Protein AF-A0A2V8EWZ4-F1 (afdb_monomer_lite)

pLDDT: mean 83.87, std 12.95, range [44.78, 97.31]

Foldseek 3Di:
DQWKDWDQWIAGNQLLWIDGVNHTFDADPLLSVLLVVQVVQPPDFAFPVNSCCSSPVPDDDDPVVVVVSVVRNCVRHVADPVHGQAWDDDPPGGIHGNTDIDGPPVPPVPVVLVDWDWDDDPPGIGTDDAAKAFEFCAPPGSHHDPDPPTHNRQWIWHQDSVGIDIGGPDDPD

Sequence (173 aa):
MSRLVFGNCVFDRERRELTRRGSPVHAGPKSLLLLKLLMDSRPRALTKEEIHKRLWPDTFVSDATLTSLVAELRAAVGDDARAPELIRTLYGYGYAFCGEIEADASRSPDPRLGRSFRVILGDREISLGRGAHLLGRANKAAIFVDDTGVSRHHARITIDEHGAKLEDLGGVG

Radius of gyration: 18.79 Å; chains: 1; bounding box: 49×42×45 Å

Secondary structure (DSSP, 8-state):
--EEEETTEEEETTTTEEEETTEEE---HHHHHHHHHHHHTTTSPEEHHHHHHHH-TT----HHHHHHHHHHHHHHHT--SSS-SSEEEETTTEEEE-S--EE-GGGS--TTS---EEEEETTEEEEE-SEEEEEESSTT-SEE---TTS-TT-EEEEE-SS-EEEEE-----

Structure (mmCIF, N/CA/C/O backbone):
data_AF-A0A2V8EWZ4-F1
#
_entry.id   AF-A0A2V8EWZ4-F1
#
loop_
_atom_site.group_PDB
_atom_site.id
_atom_site.type_symbol
_atom_site.label_atom_id
_atom_site.label_alt_id
_atom_site.label_comp_id
_atom_site.label_asym_id
_atom_site.label_entity_id
_atom_site.label_seq_id
_atom_site.pdbx_PDB_ins_code
_atom_site.Cartn_x
_atom_site.Cartn_y
_atom_site.Cartn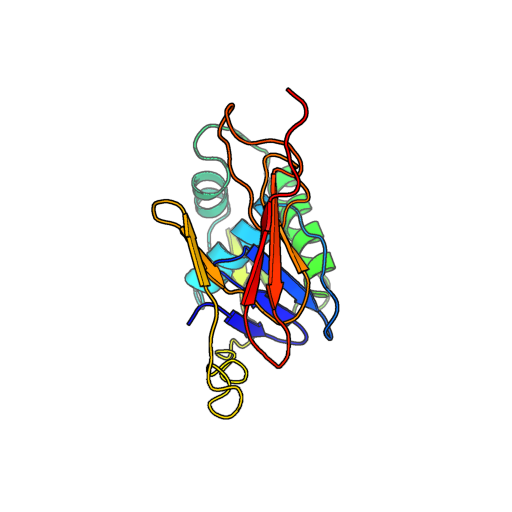_z
_atom_site.occupancy
_atom_site.B_iso_or_equiv
_atom_site.auth_seq_id
_atom_site.auth_comp_id
_atom_site.auth_asym_id
_atom_site.auth_atom_id
_atom_site.pdbx_PDB_model_num
ATOM 1 N N . MET A 1 1 ? -15.555 2.743 -6.350 1.00 56.47 1 MET A N 1
ATOM 2 C CA . MET A 1 1 ? -15.142 1.461 -5.734 1.00 56.47 1 MET A CA 1
ATOM 3 C C . MET A 1 1 ? -13.802 1.674 -5.050 1.00 56.47 1 MET A C 1
ATOM 5 O O . MET A 1 1 ? -12.786 1.734 -5.734 1.00 56.47 1 MET A O 1
ATOM 9 N N . SER A 1 2 ? -13.801 1.898 -3.735 1.00 82.25 2 SER A N 1
ATOM 10 C CA . SER A 1 2 ? -12.594 2.295 -2.996 1.00 82.25 2 SER A CA 1
ATOM 11 C C . SER A 1 2 ? -11.828 1.128 -2.378 1.00 82.25 2 SER A C 1
ATOM 13 O O . SER A 1 2 ? -10.613 1.234 -2.237 1.00 82.25 2 SER A O 1
ATOM 15 N N . ARG A 1 3 ? -12.482 -0.006 -2.095 1.00 84.19 3 ARG A N 1
ATOM 16 C CA . ARG A 1 3 ? -11.818 -1.228 -1.622 1.00 84.19 3 ARG A CA 1
ATOM 17 C C . ARG A 1 3 ? -11.543 -2.232 -2.733 1.00 84.19 3 ARG A C 1
ATOM 19 O O . ARG A 1 3 ? -12.426 -2.558 -3.526 1.00 84.19 3 ARG A O 1
ATOM 26 N N . LEU A 1 4 ? -10.320 -2.745 -2.727 1.00 90.50 4 LEU A N 1
ATOM 27 C CA . LEU A 1 4 ? -9.828 -3.780 -3.624 1.00 90.50 4 LEU A CA 1
ATOM 28 C C . LEU A 1 4 ? -9.421 -5.008 -2.808 1.00 90.50 4 LEU A C 1
ATOM 30 O O . LEU A 1 4 ? -8.645 -4.879 -1.859 1.00 90.50 4 LEU A O 1
ATOM 34 N N . VAL A 1 5 ? -9.927 -6.177 -3.189 1.00 92.50 5 VAL A N 1
ATOM 35 C CA . VAL A 1 5 ? -9.526 -7.482 -2.651 1.00 92.50 5 VAL A CA 1
ATOM 36 C C . VAL A 1 5 ? -8.511 -8.104 -3.602 1.00 92.50 5 VAL A C 1
ATOM 38 O O . VAL A 1 5 ? -8.678 -8.050 -4.818 1.00 92.50 5 VAL A O 1
ATOM 41 N N . PHE A 1 6 ? -7.436 -8.655 -3.051 1.00 93.62 6 PHE A N 1
ATOM 42 C CA . PHE A 1 6 ? -6.385 -9.328 -3.811 1.00 93.62 6 PHE A CA 1
ATOM 43 C C . PHE A 1 6 ? -5.643 -10.303 -2.899 1.00 93.62 6 PHE A C 1
ATOM 45 O O . PHE A 1 6 ? -5.224 -9.943 -1.795 1.00 93.62 6 PHE A O 1
ATOM 52 N N . GLY A 1 7 ? -5.471 -11.549 -3.342 1.00 90.94 7 GLY A N 1
ATOM 53 C CA . GLY A 1 7 ? -4.930 -12.609 -2.491 1.00 90.94 7 GLY A CA 1
ATOM 54 C C . GLY A 1 7 ? -5.658 -12.667 -1.140 1.00 90.94 7 GLY A C 1
ATOM 55 O O . GLY A 1 7 ? -6.878 -12.746 -1.080 1.00 90.94 7 GLY A O 1
ATOM 56 N N . ASN A 1 8 ? -4.907 -12.562 -0.041 1.00 91.31 8 ASN A N 1
ATOM 57 C CA . ASN A 1 8 ? -5.456 -12.520 1.322 1.00 91.31 8 ASN A CA 1
ATOM 58 C C . ASN A 1 8 ? -5.627 -11.093 1.878 1.00 91.31 8 ASN A C 1
ATOM 60 O O . ASN A 1 8 ? -5.701 -10.917 3.100 1.00 91.31 8 ASN A O 1
ATOM 64 N N . CYS A 1 9 ? -5.606 -10.077 1.018 1.00 94.25 9 CYS A N 1
ATOM 65 C CA . CYS A 1 9 ? -5.559 -8.675 1.404 1.00 94.25 9 CYS A CA 1
ATOM 66 C C . CYS A 1 9 ? -6.786 -7.894 0.936 1.00 94.25 9 CYS A C 1
ATOM 68 O O . CYS A 1 9 ? -7.377 -8.179 -0.103 1.00 94.25 9 CYS A O 1
ATOM 70 N N . VAL A 1 10 ? -7.111 -6.851 1.698 1.00 92.69 10 VAL A N 1
ATOM 71 C CA . VAL A 1 10 ? -8.069 -5.814 1.321 1.00 92.69 10 VAL A CA 1
ATOM 72 C C . VAL A 1 10 ? -7.396 -4.460 1.477 1.00 92.69 10 VAL A C 1
ATOM 74 O O . VAL A 1 10 ? -6.936 -4.124 2.572 1.00 92.69 10 VAL A O 1
ATOM 77 N N . PHE A 1 11 ? -7.346 -3.691 0.391 1.00 93.06 11 PHE A N 1
ATOM 78 C CA . PHE A 1 11 ? -6.795 -2.340 0.364 1.00 93.06 11 PHE A CA 1
ATOM 79 C C . PHE A 1 11 ? -7.896 -1.316 0.113 1.00 93.06 11 PHE A C 1
ATOM 81 O O . PHE A 1 11 ? -8.562 -1.350 -0.921 1.00 93.06 11 PHE A O 1
ATOM 88 N N . ASP A 1 12 ? -8.070 -0.394 1.055 1.00 89.00 12 ASP A N 1
ATOM 89 C CA . ASP A 1 12 ? -8.945 0.766 0.917 1.00 89.00 12 ASP A CA 1
ATOM 90 C C . ASP A 1 12 ? -8.141 1.952 0.363 1.00 89.00 12 ASP A C 1
ATOM 92 O O . ASP A 1 12 ? -7.283 2.522 1.042 1.00 89.00 12 ASP A O 1
ATOM 96 N N . ARG A 1 13 ? -8.403 2.317 -0.895 1.00 82.06 13 ARG A N 1
ATOM 97 C CA . ARG A 1 13 ? -7.665 3.351 -1.639 1.00 82.06 13 ARG A CA 1
ATOM 98 C C . ARG A 1 13 ? -7.917 4.764 -1.117 1.00 82.06 13 ARG A C 1
ATOM 100 O O . ARG A 1 13 ? -7.061 5.628 -1.315 1.00 82.06 13 ARG A O 1
ATOM 107 N N . GLU A 1 14 ? -9.070 5.006 -0.497 1.00 80.81 14 GLU A N 1
ATOM 108 C CA . GLU A 1 14 ? -9.446 6.316 0.047 1.00 80.81 14 GLU A CA 1
ATOM 109 C C . GLU A 1 14 ? -8.833 6.503 1.430 1.00 80.81 14 GLU A C 1
ATOM 111 O O . GLU A 1 14 ? -8.183 7.515 1.697 1.00 80.81 14 GLU A O 1
ATOM 116 N N . ARG A 1 15 ? -8.968 5.484 2.283 1.00 79.94 15 ARG A N 1
ATOM 117 C CA . ARG A 1 15 ? -8.440 5.513 3.652 1.00 79.94 15 ARG A CA 1
ATOM 118 C C . ARG A 1 15 ? -6.944 5.234 3.724 1.00 79.94 15 ARG A C 1
ATOM 120 O O . ARG A 1 15 ? -6.323 5.555 4.731 1.00 79.94 15 ARG A O 1
ATOM 127 N N . ARG A 1 16 ? -6.360 4.678 2.656 1.00 83.81 16 ARG A N 1
ATOM 128 C CA . ARG A 1 16 ? -4.985 4.156 2.633 1.00 83.81 16 ARG A CA 1
ATOM 129 C C . ARG A 1 16 ? -4.789 3.174 3.786 1.00 83.81 16 ARG A C 1
ATOM 131 O O . ARG A 1 16 ? -3.861 3.297 4.574 1.00 83.81 16 ARG A O 1
ATOM 138 N N . GLU A 1 17 ? -5.698 2.214 3.890 1.00 86.38 17 GLU A N 1
ATOM 139 C CA . GLU A 1 17 ? -5.662 1.170 4.913 1.00 86.38 17 GLU A CA 1
ATOM 140 C C . GLU A 1 17 ? -5.490 -0.186 4.234 1.00 86.38 17 GLU A C 1
ATOM 142 O O . GLU A 1 17 ? -6.165 -0.492 3.249 1.00 86.38 17 GLU A O 1
ATOM 147 N N . LEU A 1 18 ? -4.578 -0.999 4.766 1.00 89.25 18 LEU A N 1
ATOM 148 C CA . LEU A 1 18 ? -4.341 -2.362 4.315 1.00 89.25 18 LEU A CA 1
ATOM 149 C C . LEU A 1 18 ? -4.740 -3.335 5.422 1.00 89.25 18 LEU A C 1
ATOM 151 O O . LEU A 1 18 ? -4.353 -3.190 6.580 1.00 89.25 18 LEU A O 1
ATOM 155 N N . THR A 1 19 ? -5.490 -4.357 5.041 1.00 88.19 19 THR A N 1
ATOM 156 C CA . THR A 1 19 ? -5.901 -5.463 5.908 1.00 88.19 19 THR A CA 1
ATOM 157 C C . THR A 1 19 ? -5.413 -6.753 5.274 1.00 88.19 19 THR A C 1
ATOM 159 O O . THR A 1 19 ? -5.571 -6.921 4.069 1.00 88.19 19 THR A O 1
ATOM 162 N N . ARG A 1 20 ? -4.861 -7.680 6.058 1.00 88.12 20 ARG A N 1
ATOM 163 C CA . ARG A 1 20 ? -4.438 -9.009 5.598 1.00 88.12 20 ARG A CA 1
ATOM 164 C C . ARG A 1 20 ? -5.044 -10.062 6.509 1.00 88.12 20 ARG A C 1
ATOM 166 O O . ARG A 1 20 ? -4.875 -9.994 7.723 1.00 88.12 20 ARG A O 1
ATOM 173 N N . ARG A 1 21 ? -5.757 -11.030 5.928 1.00 84.62 21 ARG A N 1
ATOM 174 C CA . ARG A 1 21 ? -6.497 -12.074 6.665 1.00 84.62 21 ARG A CA 1
ATOM 175 C C . ARG A 1 21 ? -7.404 -11.488 7.763 1.00 84.62 21 ARG A C 1
ATOM 177 O O . ARG A 1 21 ? -7.479 -12.020 8.862 1.00 84.62 21 ARG A O 1
ATOM 184 N N . GLY A 1 22 ? -8.045 -10.353 7.472 1.00 78.19 22 GLY A N 1
ATOM 185 C CA . GLY A 1 22 ? -8.941 -9.648 8.398 1.00 78.19 22 GLY A CA 1
ATOM 186 C C . GLY A 1 22 ? -8.258 -8.745 9.435 1.00 78.19 22 GLY A C 1
ATOM 187 O O . GLY A 1 22 ? -8.949 -7.956 10.073 1.00 78.19 22 GLY A O 1
ATOM 188 N N . SER A 1 23 ? -6.929 -8.781 9.566 1.00 70.12 23 SER A N 1
ATOM 189 C CA . SER A 1 23 ? -6.185 -7.957 10.530 1.00 70.12 23 SER A CA 1
ATOM 190 C C . SER A 1 23 ? -5.547 -6.731 9.865 1.00 70.12 23 SER A C 1
ATOM 192 O O . SER A 1 23 ? -4.953 -6.879 8.792 1.00 70.12 23 SER A O 1
ATOM 194 N N . PRO A 1 24 ? -5.630 -5.524 10.461 1.00 79.81 24 PRO A N 1
ATOM 195 C CA . PRO A 1 24 ? -4.921 -4.351 9.956 1.00 79.81 24 PRO A CA 1
ATOM 196 C C . PRO A 1 24 ? -3.416 -4.603 9.866 1.00 79.81 24 PRO A C 1
ATOM 198 O O . PRO A 1 24 ? -2.810 -5.131 10.799 1.00 79.81 24 PRO A O 1
ATOM 201 N N . VAL A 1 25 ? -2.812 -4.201 8.752 1.00 84.25 25 VAL A N 1
ATOM 202 C CA . VAL A 1 25 ? -1.368 -4.269 8.535 1.00 84.25 25 VAL A CA 1
ATOM 203 C C . VAL A 1 25 ? -0.812 -2.858 8.533 1.00 84.25 25 VAL A C 1
ATOM 205 O O . VAL A 1 25 ? -1.252 -2.003 7.765 1.00 84.25 25 VAL A O 1
ATOM 208 N N . HIS A 1 26 ? 0.179 -2.616 9.386 1.00 81.50 26 HIS A N 1
ATOM 209 C CA . HIS A 1 26 ? 0.906 -1.360 9.356 1.00 81.50 26 HIS A CA 1
ATOM 210 C C . HIS A 1 26 ? 1.905 -1.374 8.196 1.00 81.50 26 HIS A C 1
ATOM 212 O O . HIS A 1 26 ? 2.792 -2.223 8.148 1.00 81.50 26 HIS A O 1
ATOM 218 N N . ALA A 1 27 ? 1.751 -0.431 7.273 1.00 85.06 27 ALA A N 1
ATOM 219 C CA . ALA A 1 27 ? 2.689 -0.171 6.193 1.00 85.06 27 ALA A CA 1
ATOM 220 C C . ALA A 1 27 ? 2.899 1.339 6.085 1.00 85.06 27 ALA A C 1
ATOM 222 O O . ALA A 1 27 ? 1.979 2.128 6.323 1.00 85.06 27 ALA A O 1
ATOM 223 N N . GLY A 1 28 ? 4.112 1.747 5.730 1.00 83.62 28 GLY A N 1
ATOM 224 C CA . GLY A 1 28 ? 4.469 3.144 5.586 1.00 83.62 28 GLY A CA 1
ATOM 225 C C . GLY A 1 28 ? 3.644 3.836 4.491 1.00 83.62 28 GLY A C 1
ATOM 226 O O . GLY A 1 28 ? 3.259 3.207 3.499 1.00 83.62 28 GLY A O 1
ATOM 227 N N . PRO A 1 29 ? 3.418 5.161 4.586 1.00 87.56 29 PRO A N 1
ATOM 228 C CA . PRO A 1 29 ? 2.632 5.904 3.597 1.00 87.56 29 PRO A CA 1
ATOM 229 C C . PRO A 1 29 ? 3.126 5.738 2.153 1.00 87.56 29 PRO A C 1
ATOM 231 O O . PRO A 1 29 ? 2.321 5.665 1.225 1.00 87.56 29 PRO A O 1
ATOM 234 N N . LYS A 1 30 ? 4.450 5.651 1.950 1.00 91.12 30 LYS A N 1
ATOM 235 C CA . LYS A 1 30 ? 5.051 5.414 0.627 1.00 91.12 30 LYS A CA 1
ATOM 236 C C . LYS A 1 30 ? 4.809 3.992 0.120 1.00 91.12 30 LYS A C 1
ATOM 238 O O . LYS A 1 30 ? 4.635 3.826 -1.080 1.00 91.12 30 LYS A O 1
ATOM 243 N N . SER A 1 31 ? 4.757 2.999 1.007 1.00 94.19 31 SER A N 1
ATOM 244 C CA . SER A 1 31 ? 4.502 1.598 0.650 1.00 94.19 31 SER A CA 1
ATOM 245 C C . SER A 1 31 ? 3.064 1.434 0.153 1.00 94.19 31 SER A C 1
ATOM 247 O O . SER A 1 31 ? 2.820 0.892 -0.923 1.00 94.19 31 SER A O 1
ATOM 249 N N . LEU A 1 32 ? 2.109 2.047 0.856 1.00 93.00 32 LEU A N 1
ATOM 250 C CA . LEU A 1 32 ? 0.703 2.080 0.443 1.00 93.00 32 LEU A CA 1
ATOM 251 C C . LEU A 1 32 ? 0.484 2.887 -0.844 1.00 93.00 32 LEU A C 1
ATOM 253 O O . LEU A 1 32 ? -0.338 2.518 -1.684 1.00 93.00 32 LEU A O 1
ATOM 257 N N . LEU A 1 33 ? 1.239 3.974 -1.035 1.00 93.62 33 LEU A N 1
ATOM 258 C CA . LEU A 1 33 ? 1.218 4.720 -2.292 1.00 93.62 33 LEU A CA 1
ATOM 259 C C . LEU A 1 33 ? 1.802 3.896 -3.448 1.00 93.62 33 LEU A C 1
ATOM 261 O O . LEU A 1 33 ? 1.219 3.888 -4.529 1.00 93.62 33 LEU A O 1
ATOM 265 N N . LEU A 1 34 ? 2.903 3.171 -3.225 1.00 96.38 34 LEU A N 1
ATOM 266 C CA . LEU A 1 34 ? 3.487 2.258 -4.207 1.00 96.38 34 LEU A CA 1
ATOM 267 C C . LEU A 1 34 ? 2.491 1.160 -4.600 1.00 96.38 34 LEU A C 1
ATOM 269 O O . LEU A 1 34 ? 2.296 0.926 -5.790 1.00 96.38 34 LEU A O 1
ATOM 273 N N . LEU A 1 35 ? 1.813 0.547 -3.625 1.00 96.44 35 LEU A N 1
ATOM 274 C CA . LEU A 1 35 ? 0.765 -0.444 -3.875 1.00 96.44 35 LEU A CA 1
ATOM 275 C C . LEU A 1 35 ? -0.314 0.111 -4.809 1.00 96.44 35 LEU A C 1
ATOM 277 O O . LEU A 1 35 ? -0.608 -0.491 -5.841 1.00 96.44 35 LEU A O 1
ATOM 281 N N . LYS A 1 36 ? -0.844 1.297 -4.483 1.00 94.50 36 LYS A N 1
ATOM 282 C CA . LYS A 1 36 ? -1.835 1.988 -5.315 1.00 94.50 36 LYS A CA 1
ATOM 283 C C . LYS A 1 36 ? -1.309 2.230 -6.732 1.00 94.50 36 LYS A C 1
ATOM 285 O O . LYS A 1 36 ? -2.008 1.930 -7.692 1.00 94.50 36 LYS A O 1
ATOM 290 N N . LEU A 1 37 ? -0.084 2.742 -6.875 1.00 95.62 37 LEU A N 1
ATOM 291 C CA . LEU A 1 37 ? 0.516 3.029 -8.182 1.00 95.62 37 LEU A CA 1
ATOM 292 C C . LEU A 1 37 ? 0.650 1.779 -9.058 1.00 95.62 37 LEU A C 1
ATOM 294 O O . LEU A 1 37 ? 0.355 1.840 -10.254 1.00 95.62 37 LEU A O 1
ATOM 298 N N . LEU A 1 38 ? 1.091 0.663 -8.473 1.00 96.50 38 LEU A N 1
ATOM 299 C CA . LEU A 1 38 ? 1.252 -0.598 -9.193 1.00 96.50 38 LEU A CA 1
ATOM 300 C C . LEU A 1 38 ? -0.106 -1.196 -9.591 1.00 96.50 38 LEU A C 1
ATOM 302 O O . LEU A 1 38 ? -0.247 -1.656 -10.721 1.00 96.50 38 LEU A O 1
ATOM 306 N N . MET A 1 39 ? -1.110 -1.139 -8.709 1.00 94.62 39 MET A N 1
ATOM 307 C CA . MET A 1 39 ? -2.479 -1.581 -9.013 1.00 94.62 39 MET A CA 1
ATOM 308 C C . MET A 1 39 ? -3.123 -0.746 -10.123 1.00 94.62 39 MET A C 1
ATOM 310 O O . MET A 1 39 ? -3.691 -1.307 -11.056 1.00 94.62 39 MET A O 1
ATOM 314 N N . ASP A 1 40 ? -2.984 0.580 -10.060 1.00 92.31 40 ASP A N 1
ATOM 315 C CA . ASP A 1 40 ? -3.556 1.515 -11.040 1.00 92.31 40 ASP A CA 1
ATOM 316 C C . ASP A 1 40 ? -2.923 1.370 -12.430 1.00 92.31 40 ASP A C 1
ATOM 318 O O . ASP A 1 40 ? -3.510 1.774 -13.430 1.00 92.31 40 ASP A O 1
ATOM 322 N N . SER A 1 41 ? -1.720 0.797 -12.494 1.00 92.81 41 SER A N 1
ATOM 323 C CA . SER A 1 41 ? -0.989 0.582 -13.742 1.00 92.81 41 SER A CA 1
ATOM 324 C C . SER A 1 41 ? -1.152 -0.838 -14.287 1.00 92.81 41 SER A C 1
ATOM 326 O O . SER A 1 41 ? -0.628 -1.130 -15.358 1.00 92.81 41 SER A O 1
ATOM 328 N N . ARG A 1 42 ? -1.875 -1.730 -13.592 1.00 88.00 42 ARG A N 1
ATOM 329 C CA . ARG A 1 42 ? -2.060 -3.128 -14.007 1.00 88.00 42 ARG A CA 1
ATOM 330 C C . ARG A 1 42 ? -2.704 -3.215 -15.405 1.00 88.00 42 ARG A C 1
ATOM 332 O O . ARG A 1 42 ? -3.624 -2.454 -15.694 1.00 88.00 42 ARG A O 1
ATOM 339 N N . PRO A 1 43 ? -2.281 -4.167 -16.263 1.00 84.50 43 PRO A N 1
ATOM 340 C CA . PRO A 1 43 ? -1.213 -5.161 -16.071 1.00 84.50 43 PRO A CA 1
ATOM 341 C C . PRO A 1 43 ? 0.193 -4.662 -16.441 1.00 84.50 43 PRO A C 1
ATOM 343 O O . PRO A 1 43 ? 1.139 -5.448 -16.464 1.00 84.50 43 PRO A O 1
ATOM 346 N N . ARG A 1 44 ? 0.351 -3.371 -16.744 1.00 93.25 44 ARG A N 1
ATOM 347 C CA . ARG A 1 44 ? 1.618 -2.771 -17.163 1.00 93.25 44 ARG A CA 1
ATOM 348 C C . ARG A 1 44 ? 2.610 -2.719 -15.999 1.00 93.25 44 ARG A C 1
ATOM 350 O O . ARG A 1 44 ? 2.263 -2.353 -14.877 1.00 93.25 44 ARG A O 1
ATOM 357 N N . ALA A 1 45 ? 3.873 -3.011 -16.292 1.00 95.62 45 ALA A N 1
ATOM 358 C CA . ALA A 1 45 ? 4.966 -2.698 -15.383 1.00 95.62 45 ALA A CA 1
ATOM 359 C C . ALA A 1 45 ? 5.216 -1.182 -15.347 1.00 95.62 45 ALA A C 1
ATOM 361 O O . ALA A 1 45 ? 5.072 -0.496 -16.360 1.00 95.62 45 ALA A O 1
ATOM 362 N N . LEU A 1 46 ? 5.602 -0.670 -14.183 1.00 97.31 46 LEU A N 1
ATOM 363 C CA . LEU A 1 46 ? 6.144 0.676 -14.041 1.00 97.31 46 LEU A CA 1
ATOM 364 C C . LEU A 1 46 ? 7.665 0.612 -14.016 1.00 97.31 46 LEU A C 1
ATOM 366 O O . LEU A 1 46 ? 8.234 -0.255 -13.343 1.00 97.31 46 LEU A O 1
ATOM 370 N N . THR A 1 47 ? 8.317 1.544 -14.711 1.00 96.94 47 THR A N 1
ATOM 371 C CA . THR A 1 47 ? 9.775 1.668 -14.630 1.00 96.94 47 THR A CA 1
ATOM 372 C C . THR A 1 47 ? 10.193 2.200 -13.261 1.00 96.94 47 THR A C 1
ATOM 374 O O . THR A 1 47 ? 9.427 2.884 -12.574 1.00 96.94 47 THR A O 1
ATOM 377 N N . LYS A 1 48 ? 11.434 1.924 -12.851 1.00 94.94 48 LYS A N 1
ATOM 378 C CA . LYS A 1 48 ? 12.001 2.516 -11.627 1.00 94.94 48 LYS A CA 1
ATOM 379 C C . LYS A 1 48 ? 11.932 4.044 -11.652 1.00 94.94 48 LYS A C 1
ATOM 381 O O . LYS A 1 48 ? 11.564 4.648 -10.652 1.00 94.94 48 LYS A O 1
ATOM 386 N N . GLU A 1 49 ? 12.204 4.653 -12.802 1.00 93.44 49 GLU A N 1
ATOM 387 C CA . GLU A 1 49 ? 12.142 6.104 -13.007 1.00 93.44 49 GLU A CA 1
ATOM 388 C C . GLU A 1 49 ? 10.717 6.655 -12.854 1.00 93.44 49 GLU A C 1
ATOM 390 O O . GLU A 1 49 ? 10.517 7.660 -12.171 1.00 93.44 49 GLU A O 1
ATOM 395 N N . GLU A 1 50 ? 9.705 5.986 -13.424 1.00 95.19 50 GLU A N 1
ATOM 396 C CA . GLU A 1 50 ? 8.297 6.361 -13.243 1.00 95.19 50 GLU A CA 1
ATOM 397 C C . GLU A 1 50 ? 7.893 6.287 -11.767 1.00 95.19 50 GLU A C 1
ATOM 399 O O . GLU A 1 50 ? 7.231 7.194 -11.254 1.00 95.19 50 GLU A O 1
ATOM 404 N N . ILE A 1 51 ? 8.303 5.221 -11.072 1.00 96.00 51 ILE A N 1
ATOM 405 C CA . ILE A 1 51 ? 8.027 5.047 -9.644 1.00 96.00 51 ILE A CA 1
ATOM 406 C C . ILE A 1 51 ? 8.734 6.137 -8.837 1.00 96.00 51 ILE A C 1
ATOM 408 O O . ILE A 1 51 ? 8.097 6.765 -7.991 1.00 96.00 51 ILE A O 1
ATOM 412 N N . HIS A 1 52 ? 10.010 6.408 -9.120 1.00 93.25 52 HIS A N 1
ATOM 413 C CA . HIS A 1 52 ? 10.771 7.460 -8.452 1.00 93.25 52 HIS A CA 1
ATOM 414 C C . HIS A 1 52 ? 10.103 8.818 -8.626 1.00 93.25 52 HIS A C 1
ATOM 416 O O . HIS A 1 52 ? 9.838 9.485 -7.635 1.00 93.25 52 HIS A O 1
ATOM 422 N N . LYS A 1 53 ? 9.723 9.188 -9.851 1.00 92.25 53 LYS A N 1
ATOM 423 C CA . LYS A 1 53 ? 9.077 10.475 -10.131 1.00 92.25 53 LYS A CA 1
ATOM 424 C C . LYS A 1 53 ? 7.732 10.635 -9.416 1.00 92.25 53 LYS A C 1
ATOM 426 O O . LYS A 1 53 ? 7.392 11.733 -8.990 1.00 92.25 53 LYS A O 1
ATOM 431 N N . ARG A 1 54 ? 6.949 9.559 -9.286 1.00 92.94 54 ARG A N 1
ATOM 432 C CA . ARG A 1 54 ? 5.636 9.607 -8.614 1.00 92.94 54 ARG A CA 1
ATOM 433 C C . ARG A 1 54 ? 5.741 9.562 -7.093 1.00 92.94 54 ARG A C 1
ATOM 435 O O . ARG A 1 54 ? 4.904 10.148 -6.411 1.00 92.94 54 ARG A O 1
ATOM 442 N N . LEU A 1 55 ? 6.726 8.847 -6.553 1.00 93.00 55 LEU A N 1
ATOM 443 C CA . LEU A 1 55 ? 6.914 8.724 -5.110 1.00 93.00 55 LEU A CA 1
ATOM 444 C C . LEU A 1 55 ? 7.795 9.832 -4.537 1.00 93.00 55 LEU A C 1
ATOM 446 O O . LEU A 1 55 ? 7.540 10.260 -3.421 1.00 93.00 55 LEU A O 1
ATOM 450 N N . TRP A 1 56 ? 8.788 10.325 -5.258 1.00 93.31 56 TRP A N 1
ATOM 451 C CA . TRP A 1 56 ? 9.755 11.322 -4.797 1.00 93.31 56 TRP A CA 1
ATOM 452 C C . TRP A 1 56 ? 9.995 12.378 -5.889 1.00 93.31 56 TRP A C 1
ATOM 454 O O . TRP A 1 56 ? 11.092 12.452 -6.435 1.00 93.31 56 TRP A O 1
ATOM 464 N N . PRO A 1 57 ? 8.982 13.195 -6.234 1.00 88.81 57 PRO A N 1
ATOM 465 C CA . PRO A 1 57 ? 9.098 14.179 -7.315 1.00 88.81 57 PRO A CA 1
ATOM 466 C C . PRO A 1 57 ? 10.224 15.198 -7.084 1.00 88.81 57 PRO A C 1
ATOM 468 O O . PRO A 1 57 ? 10.893 15.586 -8.037 1.00 88.81 57 PRO A O 1
ATOM 471 N N . ASP A 1 58 ? 10.472 15.558 -5.822 1.00 90.38 58 ASP A N 1
ATOM 472 C CA . ASP A 1 58 ? 11.420 16.606 -5.425 1.00 90.38 58 ASP A CA 1
ATOM 473 C C . ASP A 1 58 ? 12.632 16.045 -4.662 1.00 90.38 58 ASP A C 1
ATOM 475 O O . ASP A 1 58 ? 13.279 16.743 -3.882 1.00 90.38 58 ASP A O 1
ATOM 479 N N . THR A 1 59 ? 12.920 14.746 -4.786 1.00 84.62 59 THR A N 1
ATOM 480 C CA . THR A 1 59 ? 14.018 14.119 -4.035 1.00 84.62 59 THR A CA 1
ATOM 481 C C . THR A 1 59 ? 14.708 13.041 -4.852 1.00 84.62 59 THR A C 1
ATOM 483 O O . THR A 1 59 ? 14.081 12.088 -5.307 1.00 84.62 59 THR A O 1
ATOM 486 N N . PHE A 1 60 ? 16.031 13.144 -4.963 1.00 84.06 60 PHE A N 1
ATOM 487 C CA . PHE A 1 60 ? 16.846 12.059 -5.492 1.00 84.06 60 PHE A CA 1
ATOM 488 C C . PHE A 1 60 ? 17.009 10.970 -4.432 1.00 84.06 60 PHE A C 1
ATOM 490 O O . PHE A 1 60 ? 17.647 11.175 -3.400 1.00 84.06 60 PHE A O 1
ATOM 497 N N . VAL A 1 61 ? 16.431 9.802 -4.699 1.00 88.50 61 VAL A N 1
ATOM 498 C CA . VAL A 1 61 ? 16.616 8.588 -3.900 1.00 88.50 61 VAL A CA 1
ATOM 499 C C . VAL A 1 61 ? 17.322 7.524 -4.731 1.00 88.50 61 VAL A C 1
ATOM 501 O O . VAL A 1 61 ? 17.193 7.489 -5.954 1.00 88.50 61 VAL A O 1
ATOM 504 N N . SER A 1 62 ? 18.082 6.655 -4.071 1.00 91.12 62 SER A N 1
ATOM 505 C CA . SER A 1 62 ? 18.750 5.544 -4.744 1.00 91.12 62 SER A CA 1
ATOM 506 C C . SER A 1 62 ? 17.777 4.402 -5.045 1.00 91.12 62 SER A C 1
ATOM 508 O O . SER A 1 62 ? 16.769 4.212 -4.359 1.00 91.12 62 SER A O 1
ATOM 510 N N . ASP A 1 63 ? 18.141 3.561 -6.012 1.00 91.50 63 ASP A N 1
ATOM 511 C CA . ASP A 1 63 ? 17.450 2.296 -6.293 1.00 91.50 63 ASP A CA 1
ATOM 512 C C . ASP A 1 63 ? 17.350 1.379 -5.061 1.00 91.50 63 ASP A C 1
ATOM 514 O O . ASP A 1 63 ? 16.417 0.578 -4.946 1.00 91.50 63 ASP A O 1
ATOM 518 N N . ALA A 1 64 ? 18.296 1.493 -4.122 1.00 93.62 64 ALA A N 1
ATOM 519 C CA . ALA A 1 64 ? 18.263 0.751 -2.867 1.00 93.62 64 ALA A CA 1
ATOM 520 C C . ALA A 1 64 ? 17.057 1.162 -2.007 1.00 93.62 64 ALA A C 1
ATOM 522 O O . ALA A 1 64 ? 16.393 0.294 -1.443 1.00 93.62 64 ALA A O 1
ATOM 523 N N . THR A 1 65 ? 16.706 2.452 -1.974 1.00 94.06 65 THR A N 1
ATOM 524 C CA . THR A 1 65 ? 15.510 2.944 -1.272 1.00 94.06 65 THR A CA 1
ATOM 525 C C . THR A 1 65 ? 14.233 2.353 -1.864 1.00 94.06 65 THR A C 1
ATOM 527 O O . THR A 1 65 ? 13.374 1.882 -1.118 1.00 94.06 65 THR A O 1
ATOM 53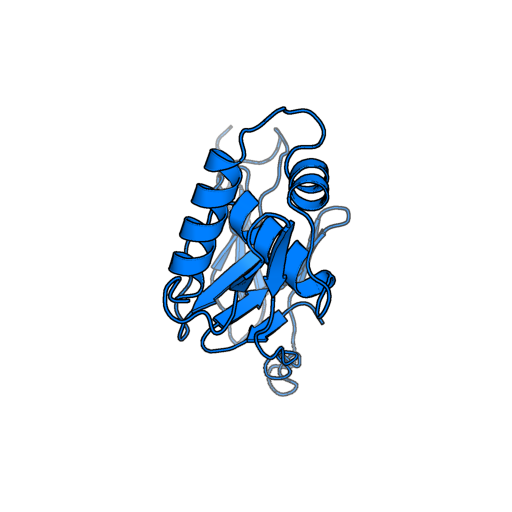0 N N . LEU A 1 66 ? 14.115 2.312 -3.197 1.00 95.38 66 LEU A N 1
ATOM 531 C CA . LEU A 1 66 ? 12.975 1.669 -3.856 1.00 95.38 66 LEU A CA 1
ATOM 532 C C . LEU A 1 66 ? 12.933 0.161 -3.572 1.00 95.38 66 LEU A C 1
ATOM 534 O O . LEU A 1 66 ? 11.866 -0.388 -3.314 1.00 95.38 66 LEU A O 1
ATOM 538 N N . THR A 1 67 ? 14.084 -0.507 -3.573 1.00 95.19 67 THR A N 1
ATOM 539 C CA . THR A 1 67 ? 14.171 -1.944 -3.272 1.00 95.19 67 THR A CA 1
ATOM 540 C C . THR A 1 67 ? 13.707 -2.247 -1.845 1.00 95.19 67 THR A C 1
ATOM 542 O O . THR A 1 67 ? 12.905 -3.161 -1.647 1.00 95.19 67 THR A O 1
ATOM 545 N N . SER A 1 68 ? 14.130 -1.447 -0.863 1.00 95.69 68 SER A N 1
ATOM 546 C CA . SER A 1 68 ? 13.663 -1.551 0.526 1.00 95.69 68 SER A CA 1
ATOM 547 C C . SER A 1 68 ? 12.163 -1.291 0.650 1.00 95.69 68 SER A C 1
ATOM 549 O O . SER A 1 68 ? 11.473 -2.027 1.351 1.00 95.69 68 SER A O 1
ATOM 551 N N . LEU A 1 69 ? 11.635 -0.301 -0.077 1.00 96.00 69 LEU A N 1
ATOM 552 C CA . LEU A 1 69 ? 10.202 -0.007 -0.084 1.00 96.00 69 LEU A CA 1
ATOM 553 C C . LEU A 1 69 ? 9.376 -1.165 -0.666 1.00 96.00 69 LEU A C 1
ATOM 555 O O . LEU A 1 69 ? 8.311 -1.494 -0.150 1.00 96.00 69 LEU A O 1
ATOM 559 N N . VAL A 1 70 ? 9.872 -1.814 -1.723 1.00 96.50 70 VAL A N 1
ATOM 560 C CA . VAL A 1 70 ? 9.235 -3.008 -2.297 1.00 96.50 70 VAL A CA 1
ATOM 561 C C . VAL A 1 70 ? 9.298 -4.184 -1.322 1.00 96.50 70 VAL A C 1
ATOM 563 O O . VAL A 1 70 ? 8.325 -4.926 -1.215 1.00 96.50 70 VAL A O 1
ATOM 566 N N . ALA A 1 71 ? 10.404 -4.360 -0.596 1.00 95.81 71 ALA A N 1
ATOM 567 C CA . ALA A 1 71 ? 10.518 -5.400 0.427 1.00 95.81 71 ALA A CA 1
ATOM 568 C C . ALA A 1 71 ? 9.525 -5.179 1.582 1.00 95.81 71 ALA A C 1
ATOM 570 O O . ALA A 1 71 ? 8.846 -6.120 1.992 1.00 95.81 71 ALA A O 1
ATOM 571 N N . GLU A 1 72 ? 9.384 -3.937 2.051 1.00 94.94 72 GLU A N 1
ATOM 572 C CA . GLU A 1 72 ? 8.374 -3.549 3.040 1.00 94.94 72 GLU A CA 1
ATOM 573 C C . GLU A 1 72 ? 6.959 -3.843 2.527 1.00 94.94 72 GLU A C 1
ATOM 575 O O . GLU A 1 72 ? 6.150 -4.452 3.230 1.00 94.94 72 GLU A O 1
ATOM 580 N N . LEU A 1 73 ? 6.667 -3.461 1.279 1.00 96.38 73 LEU A N 1
ATOM 581 C CA . LEU A 1 73 ? 5.371 -3.716 0.667 1.00 96.38 73 LEU A CA 1
ATOM 582 C C . LEU A 1 73 ? 5.073 -5.217 0.582 1.00 96.38 73 LEU A C 1
ATOM 584 O O . LEU A 1 73 ? 3.990 -5.640 0.981 1.00 96.38 73 LEU A O 1
ATOM 588 N N . ARG A 1 74 ? 6.034 -6.026 0.121 1.00 96.12 74 ARG A N 1
ATOM 589 C CA . ARG A 1 74 ? 5.912 -7.491 0.065 1.00 96.12 74 ARG A CA 1
ATOM 590 C C . ARG A 1 74 ? 5.613 -8.090 1.432 1.00 96.12 74 ARG A C 1
ATOM 592 O O . ARG A 1 74 ? 4.679 -8.878 1.551 1.00 96.12 74 ARG A O 1
ATOM 599 N N . ALA A 1 75 ? 6.330 -7.666 2.472 1.00 93.44 75 ALA A N 1
ATOM 600 C CA . ALA A 1 75 ? 6.070 -8.116 3.836 1.00 93.44 75 ALA A CA 1
ATOM 601 C C . ALA A 1 75 ? 4.646 -7.759 4.296 1.00 93.44 75 ALA A C 1
ATOM 603 O O . ALA A 1 75 ? 3.957 -8.597 4.882 1.00 93.44 75 ALA A O 1
ATOM 604 N N . ALA A 1 76 ? 4.181 -6.547 3.979 1.00 92.06 76 ALA A N 1
ATOM 605 C CA . ALA A 1 76 ? 2.849 -6.080 4.346 1.00 92.06 76 ALA A CA 1
ATOM 606 C C . ALA A 1 76 ? 1.730 -6.887 3.662 1.00 92.06 76 ALA A C 1
ATOM 608 O O . ALA A 1 76 ? 0.769 -7.302 4.316 1.00 92.06 76 ALA A O 1
ATOM 609 N N . VAL A 1 77 ? 1.861 -7.165 2.362 1.00 94.88 77 VAL A N 1
ATOM 610 C CA . VAL A 1 77 ? 0.865 -7.963 1.621 1.00 94.88 77 VAL A CA 1
ATOM 611 C C . VAL A 1 77 ? 1.059 -9.476 1.789 1.00 94.88 77 VAL A C 1
ATOM 613 O O . VAL A 1 77 ? 0.184 -10.264 1.431 1.00 94.88 77 VAL A O 1
ATOM 616 N N . GLY A 1 78 ? 2.172 -9.895 2.395 1.00 93.00 78 GLY A N 1
ATOM 617 C CA . GLY A 1 78 ? 2.531 -11.296 2.582 1.00 93.00 78 GLY A CA 1
ATOM 618 C C . GLY A 1 78 ? 2.965 -12.008 1.303 1.00 93.00 78 GLY A C 1
ATOM 619 O O . GLY A 1 78 ? 2.683 -13.195 1.180 1.00 93.00 78 GLY A O 1
ATOM 620 N N . ASP A 1 79 ? 3.592 -11.282 0.380 1.00 94.75 79 ASP A N 1
ATOM 621 C CA . ASP A 1 79 ? 4.127 -11.782 -0.891 1.00 94.75 79 ASP A CA 1
ATOM 622 C C . ASP A 1 79 ? 5.592 -12.212 -0.714 1.00 94.75 79 ASP A C 1
ATOM 624 O O . ASP A 1 79 ? 6.384 -11.495 -0.094 1.00 94.75 79 ASP A O 1
ATOM 628 N N . ASP A 1 80 ? 5.967 -13.373 -1.251 1.00 90.00 80 ASP A N 1
ATOM 629 C CA . ASP A 1 80 ? 7.346 -13.867 -1.197 1.00 90.00 80 ASP A CA 1
ATOM 630 C C . ASP A 1 80 ? 8.144 -13.339 -2.397 1.00 90.00 80 ASP A C 1
ATOM 632 O O . ASP A 1 80 ? 7.767 -13.512 -3.551 1.00 90.00 80 ASP A O 1
ATOM 636 N N . ALA A 1 81 ? 9.305 -12.732 -2.145 1.00 87.19 81 ALA A N 1
ATOM 637 C CA . ALA A 1 81 ? 10.192 -12.271 -3.208 1.00 87.19 81 ALA A CA 1
ATOM 638 C C . ALA A 1 81 ? 10.766 -13.413 -4.072 1.00 87.19 81 ALA A C 1
ATOM 640 O O . ALA A 1 81 ? 11.142 -13.162 -5.218 1.00 87.19 81 ALA A O 1
ATOM 641 N N . ARG A 1 82 ? 10.865 -14.640 -3.540 1.00 87.50 82 ARG A N 1
ATOM 642 C CA . ARG A 1 82 ? 11.357 -15.826 -4.267 1.00 87.50 82 ARG A CA 1
ATOM 643 C C . ARG A 1 82 ? 10.282 -16.483 -5.129 1.00 87.50 82 ARG A C 1
ATOM 645 O O . ARG A 1 82 ? 10.620 -17.114 -6.126 1.00 87.50 82 ARG A O 1
ATOM 652 N N . ALA A 1 83 ? 9.017 -16.315 -4.759 1.00 88.31 83 ALA A N 1
ATOM 653 C CA . ALA A 1 83 ? 7.860 -16.835 -5.477 1.00 88.31 83 ALA A CA 1
ATOM 654 C C . ALA A 1 83 ? 6.743 -15.773 -5.496 1.00 88.31 83 ALA A C 1
ATOM 656 O O . ALA A 1 83 ? 5.749 -15.921 -4.788 1.00 88.31 83 ALA A O 1
ATOM 657 N N . PRO A 1 84 ? 6.920 -14.672 -6.256 1.00 89.50 84 PRO A N 1
ATOM 658 C CA . PRO A 1 84 ? 6.003 -13.542 -6.199 1.00 89.50 84 PRO A CA 1
ATOM 659 C C . PRO A 1 84 ? 4.678 -13.859 -6.892 1.00 89.50 84 PRO A C 1
ATOM 661 O O . PRO A 1 84 ? 4.640 -14.119 -8.098 1.00 89.50 84 PRO A O 1
ATOM 664 N N . GLU A 1 85 ? 3.587 -13.751 -6.142 1.00 92.62 85 GLU A N 1
ATOM 665 C CA . GLU A 1 85 ? 2.215 -13.901 -6.637 1.00 92.62 85 GLU A CA 1
ATOM 666 C C . GLU A 1 85 ? 1.576 -12.532 -6.902 1.00 92.62 85 GLU A C 1
ATOM 668 O O . GLU A 1 85 ? 0.791 -12.363 -7.839 1.00 92.62 85 GLU A O 1
ATOM 673 N N . LEU A 1 86 ? 1.948 -11.523 -6.107 1.00 95.38 86 LEU A N 1
ATOM 674 C CA . LEU A 1 86 ? 1.359 -10.187 -6.169 1.00 95.38 86 LEU A CA 1
ATOM 675 C C . LEU A 1 86 ? 2.268 -9.174 -6.865 1.00 95.38 86 LEU A C 1
ATOM 677 O O . LEU A 1 86 ? 1.790 -8.427 -7.723 1.00 95.38 86 LEU A O 1
ATOM 681 N N . ILE A 1 87 ? 3.558 -9.126 -6.509 1.00 96.19 87 ILE A N 1
ATOM 682 C CA . ILE A 1 87 ? 4.481 -8.076 -6.960 1.00 96.19 87 ILE A CA 1
ATOM 683 C C . ILE A 1 87 ? 5.638 -8.691 -7.739 1.00 96.19 87 ILE A C 1
ATOM 685 O O . ILE A 1 87 ? 6.621 -9.183 -7.175 1.00 96.19 87 ILE A O 1
ATOM 689 N N . ARG A 1 88 ? 5.576 -8.582 -9.065 1.00 94.75 88 ARG A N 1
ATOM 690 C CA . ARG A 1 88 ? 6.618 -9.086 -9.961 1.00 94.75 88 ARG A CA 1
ATOM 691 C C . ARG A 1 88 ? 7.742 -8.067 -10.125 1.00 94.75 88 ARG A C 1
ATOM 693 O O . ARG A 1 88 ? 7.497 -6.911 -10.468 1.00 94.75 88 ARG A O 1
ATOM 700 N N . THR A 1 89 ? 8.982 -8.518 -9.940 1.00 95.00 89 THR A N 1
ATOM 701 C CA . THR A 1 89 ? 10.182 -7.751 -10.309 1.00 95.00 89 THR A CA 1
ATOM 702 C C . THR A 1 89 ? 10.515 -8.003 -11.777 1.00 95.00 89 THR A C 1
ATOM 704 O O . THR A 1 89 ? 10.679 -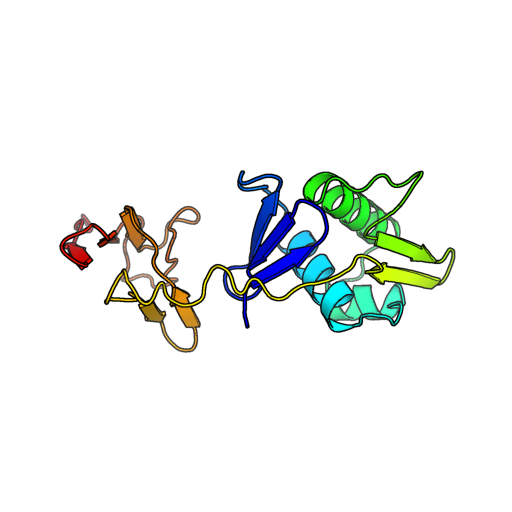9.153 -12.178 1.00 95.00 89 THR A O 1
ATOM 707 N N . LEU A 1 90 ? 10.675 -6.940 -12.565 1.00 93.75 90 LEU A N 1
ATOM 708 C CA . LEU A 1 90 ? 11.291 -6.999 -13.888 1.00 93.75 90 LEU A CA 1
ATOM 709 C C . LEU A 1 90 ? 12.716 -6.452 -13.756 1.00 93.75 90 LEU A C 1
ATOM 711 O O . LEU A 1 90 ? 12.910 -5.240 -13.633 1.00 93.75 90 LEU A O 1
ATOM 715 N N . TYR A 1 91 ? 13.708 -7.347 -13.723 1.00 89.56 91 TYR A N 1
ATOM 716 C CA . TYR A 1 91 ? 15.113 -6.984 -13.507 1.00 89.56 91 TYR A CA 1
ATOM 717 C C . TYR A 1 91 ? 15.577 -5.906 -14.491 1.00 89.56 91 TYR A C 1
ATOM 719 O O . TYR A 1 91 ? 15.325 -5.991 -15.688 1.00 89.56 91 TYR A O 1
ATOM 727 N N . GLY A 1 92 ? 16.225 -4.865 -13.964 1.00 88.81 92 GLY A N 1
ATOM 728 C CA . GLY A 1 92 ? 16.685 -3.718 -14.754 1.00 88.81 92 GLY A CA 1
ATOM 729 C C . GLY A 1 92 ? 15.587 -2.750 -15.212 1.00 88.81 92 GLY A C 1
ATOM 730 O O . GLY A 1 92 ? 15.920 -1.648 -15.623 1.00 88.81 92 GLY A O 1
ATOM 731 N N . TYR A 1 93 ? 14.303 -3.102 -15.086 1.00 93.88 93 TYR A N 1
ATOM 732 C CA . TYR A 1 93 ? 13.189 -2.288 -15.579 1.00 93.88 93 TYR A CA 1
ATOM 733 C C . TYR A 1 93 ? 12.371 -1.661 -14.445 1.00 93.88 93 TYR A C 1
ATOM 735 O O . TYR A 1 93 ? 12.253 -0.439 -14.367 1.00 93.88 93 TYR A O 1
ATOM 743 N N . GLY A 1 94 ? 11.831 -2.475 -13.535 1.00 95.56 94 GLY A N 1
ATOM 744 C CA . GLY A 1 94 ? 10.952 -1.996 -12.468 1.00 95.56 94 GLY A CA 1
ATOM 745 C C . GLY A 1 94 ? 10.027 -3.073 -11.912 1.00 95.56 94 GLY A C 1
ATOM 746 O O . GLY A 1 94 ? 10.447 -4.215 -11.718 1.00 95.56 94 GLY A O 1
ATOM 747 N N . TYR A 1 95 ? 8.779 -2.703 -11.624 1.00 97.06 95 TYR A N 1
ATOM 748 C CA . TYR A 1 95 ? 7.846 -3.544 -10.867 1.00 97.06 95 TYR A CA 1
ATOM 749 C C . TYR A 1 95 ? 6.442 -3.524 -11.466 1.00 97.06 95 TYR A C 1
ATOM 751 O O . TYR A 1 95 ? 6.004 -2.519 -12.025 1.00 97.06 95 TYR A O 1
ATOM 759 N N . ALA A 1 96 ? 5.721 -4.632 -11.320 1.00 96.25 96 ALA A N 1
ATOM 760 C CA . ALA A 1 96 ? 4.334 -4.758 -11.751 1.00 96.25 96 ALA A CA 1
ATOM 761 C C . ALA A 1 96 ? 3.493 -5.442 -10.671 1.00 96.25 96 ALA A C 1
ATOM 763 O O . ALA A 1 96 ? 3.970 -6.360 -10.002 1.00 96.25 96 ALA A O 1
ATOM 764 N N . PHE A 1 97 ? 2.230 -5.034 -10.548 1.00 96.56 97 PHE A N 1
ATOM 765 C CA . PHE A 1 97 ? 1.242 -5.802 -9.797 1.00 96.56 97 PHE A CA 1
ATOM 766 C C . PHE A 1 97 ? 0.618 -6.854 -10.720 1.00 96.56 97 PHE A C 1
ATOM 768 O O . PHE A 1 97 ? 0.010 -6.504 -11.732 1.00 96.56 97 PHE A O 1
ATOM 775 N N . CYS A 1 98 ? 0.775 -8.137 -10.396 1.00 93.12 98 CYS A N 1
ATOM 776 C CA . CYS A 1 98 ? 0.250 -9.245 -11.201 1.00 93.12 98 CYS A CA 1
ATOM 777 C C . CYS A 1 98 ? -0.912 -9.999 -10.550 1.00 93.12 98 CYS A C 1
ATOM 779 O O . CYS A 1 98 ? -1.622 -10.704 -11.267 1.00 93.12 98 CYS A O 1
ATOM 781 N N . GLY A 1 99 ? -1.139 -9.802 -9.249 1.00 90.31 99 GLY A N 1
ATOM 782 C CA . GLY A 1 99 ? -2.236 -10.438 -8.522 1.00 90.31 99 GLY A CA 1
ATOM 783 C C . GLY A 1 99 ? -3.605 -10.082 -9.096 1.00 90.31 99 GLY A C 1
ATOM 784 O O . GLY A 1 99 ? -3.797 -8.990 -9.634 1.00 90.31 99 GLY A O 1
ATOM 785 N N . GLU A 1 100 ? -4.561 -11.000 -8.988 1.00 89.12 100 GLU A N 1
ATOM 786 C CA . GLU A 1 100 ? -5.952 -10.719 -9.333 1.00 89.12 100 GLU A CA 1
ATOM 787 C C . GLU A 1 100 ? -6.553 -9.702 -8.362 1.00 89.12 100 GLU A C 1
ATOM 789 O O . GLU A 1 100 ? -6.226 -9.684 -7.176 1.00 89.12 100 GLU A O 1
ATOM 794 N N . ILE A 1 101 ? -7.373 -8.802 -8.905 1.00 90.44 101 ILE A N 1
ATOM 795 C CA . ILE A 1 101 ? -8.017 -7.737 -8.147 1.00 90.44 101 ILE A CA 1
ATOM 796 C C . ILE A 1 101 ? -9.505 -7.899 -8.363 1.00 90.44 101 ILE A C 1
ATOM 798 O O . ILE A 1 101 ? -9.983 -7.799 -9.493 1.00 90.44 101 ILE A O 1
ATOM 802 N N . GLU A 1 102 ? -10.215 -8.078 -7.266 1.00 87.12 102 GLU A N 1
ATOM 803 C CA . GLU A 1 102 ? -11.662 -8.048 -7.231 1.00 87.12 102 GLU A CA 1
ATOM 804 C C . GLU A 1 102 ? -12.100 -6.778 -6.512 1.00 87.12 102 GLU A C 1
ATOM 806 O O . GLU A 1 102 ? -11.485 -6.333 -5.537 1.00 87.12 102 GLU A O 1
ATOM 811 N N . ALA A 1 103 ? -13.166 -6.154 -7.000 1.00 79.19 103 ALA A N 1
ATOM 812 C CA . ALA A 1 103 ? -13.799 -5.111 -6.217 1.00 79.19 103 ALA A CA 1
ATOM 813 C C . ALA A 1 103 ? -14.416 -5.761 -4.976 1.00 79.19 103 ALA A C 1
ATOM 815 O O . ALA A 1 103 ? -15.156 -6.737 -5.096 1.00 79.19 103 ALA A O 1
ATOM 816 N N . ASP A 1 104 ? -14.142 -5.204 -3.796 1.00 69.69 104 ASP A N 1
ATOM 817 C CA . ASP A 1 104 ? -14.790 -5.656 -2.568 1.00 69.69 104 ASP A CA 1
ATOM 818 C C . ASP A 1 104 ? -16.271 -5.241 -2.589 1.00 69.69 104 ASP A C 1
ATOM 820 O O . ASP A 1 104 ? -16.663 -4.199 -2.059 1.00 69.69 104 ASP A O 1
ATOM 824 N N . ALA A 1 105 ? -17.105 -6.046 -3.248 1.00 58.56 105 ALA A N 1
ATOM 825 C CA . ALA A 1 105 ? -18.553 -5.867 -3.284 1.00 58.56 105 ALA A CA 1
ATOM 826 C C . ALA A 1 105 ? -19.213 -6.224 -1.938 1.00 58.56 105 ALA A C 1
ATOM 828 O O . ALA A 1 105 ? -20.401 -5.942 -1.747 1.00 58.56 105 ALA A O 1
ATOM 829 N N . SER A 1 106 ? -18.455 -6.805 -0.991 1.00 51.59 106 SER A N 1
ATOM 830 C CA . SER A 1 106 ? -18.945 -7.173 0.344 1.00 51.59 106 SER A CA 1
ATOM 831 C C . SER A 1 106 ? -19.181 -5.959 1.245 1.00 51.59 106 SER A C 1
ATOM 833 O O . SER A 1 106 ? -19.949 -6.042 2.201 1.00 51.59 106 SER A O 1
ATOM 835 N N . ARG A 1 107 ? -18.637 -4.792 0.865 1.00 49.25 107 ARG A N 1
ATOM 836 C CA . ARG A 1 107 ? -19.150 -3.487 1.296 1.00 49.25 107 ARG A CA 1
ATOM 837 C C . ARG A 1 107 ? -19.895 -2.790 0.159 1.00 49.25 107 ARG A C 1
ATOM 839 O O . ARG A 1 107 ? -19.668 -1.621 -0.142 1.00 49.25 107 ARG A O 1
ATOM 846 N N . SER A 1 108 ? -20.887 -3.478 -0.400 1.00 44.78 108 SER A N 1
ATOM 847 C CA . SER A 1 108 ? -22.161 -2.790 -0.616 1.00 44.78 108 SER A CA 1
ATOM 848 C C . SER A 1 108 ? -22.504 -2.130 0.727 1.00 44.78 108 SER A C 1
ATOM 850 O O . SER A 1 108 ? -22.309 -2.794 1.749 1.00 44.78 108 SER A O 1
ATOM 852 N N . PRO A 1 109 ? -22.905 -0.845 0.804 1.00 47.72 109 PRO A N 1
ATOM 853 C CA . PRO A 1 109 ? -23.474 -0.338 2.051 1.00 47.72 109 PRO A CA 1
ATOM 854 C C . PRO A 1 109 ? -24.534 -1.360 2.435 1.00 47.72 109 PRO A C 1
ATOM 856 O O . PRO A 1 109 ? -25.424 -1.582 1.621 1.00 47.72 109 PRO A O 1
ATOM 859 N N . ASP A 1 110 ? -24.333 -2.094 3.535 1.00 45.53 110 ASP A N 1
ATOM 860 C CA . ASP A 1 110 ? -25.169 -3.251 3.837 1.00 45.53 110 ASP A CA 1
ATOM 861 C C . ASP A 1 110 ? -26.624 -2.774 3.764 1.00 45.53 110 ASP A C 1
ATOM 863 O O . ASP A 1 110 ? -27.019 -1.935 4.575 1.00 45.53 110 ASP A O 1
ATOM 867 N N . PRO A 1 111 ? -27.413 -3.223 2.771 1.00 45.00 111 PRO A N 1
ATOM 868 C CA . PRO A 1 111 ? -28.748 -2.687 2.562 1.00 45.00 111 PRO A CA 1
ATOM 869 C C . PRO A 1 111 ? -29.687 -3.056 3.722 1.00 45.00 111 PRO A C 1
ATOM 871 O O . PRO A 1 111 ? -30.791 -2.523 3.804 1.00 45.00 111 PRO A O 1
ATOM 874 N N . ARG A 1 112 ? -29.250 -3.941 4.634 1.00 47.97 112 ARG A N 1
ATOM 875 C CA . ARG A 1 112 ? -29.935 -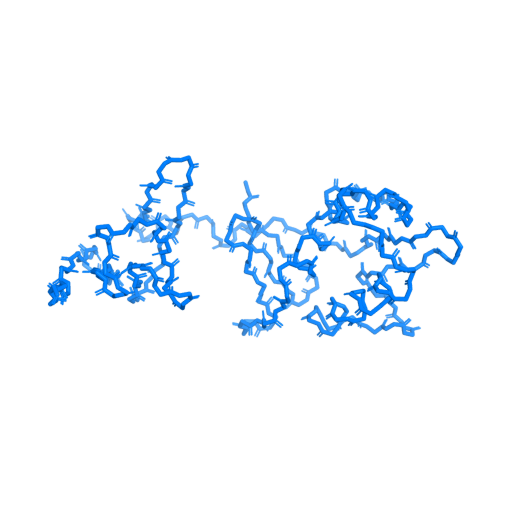4.314 5.877 1.00 47.97 112 ARG A CA 1
ATOM 876 C C . ARG A 1 112 ? -29.487 -3.467 7.076 1.00 47.97 112 ARG A C 1
ATOM 878 O O . ARG A 1 112 ? -30.277 -3.282 7.998 1.00 47.97 112 ARG A O 1
ATOM 885 N N . LEU A 1 113 ? -28.284 -2.884 7.059 1.00 50.56 113 LEU A N 1
ATOM 886 C CA . LEU A 1 113 ? -27.902 -1.781 7.950 1.00 50.56 113 LEU A CA 1
ATOM 887 C C . LEU A 1 113 ? -28.335 -0.473 7.280 1.00 50.56 113 LEU A C 1
ATOM 889 O O . LEU A 1 113 ? -27.542 0.207 6.637 1.00 50.56 113 LEU A O 1
ATOM 893 N N . GLY A 1 114 ? -29.611 -0.112 7.426 1.00 50.34 114 GLY A N 1
ATOM 894 C CA . GLY A 1 114 ? -30.267 1.011 6.737 1.00 50.34 114 GLY A CA 1
ATOM 895 C C . GLY A 1 114 ? -29.689 2.425 6.946 1.00 50.34 114 GLY A C 1
ATOM 896 O O . GLY A 1 114 ? -30.397 3.397 6.694 1.00 50.34 114 GLY A O 1
ATOM 897 N N . ARG A 1 115 ? -28.444 2.590 7.416 1.00 61.72 115 ARG A N 1
ATOM 898 C CA . ARG A 1 115 ? -27.741 3.871 7.573 1.00 61.72 115 ARG A CA 1
ATOM 899 C C . ARG A 1 115 ? -26.235 3.702 7.333 1.00 61.72 115 ARG A C 1
ATOM 901 O O . ARG A 1 115 ? -25.530 3.108 8.144 1.00 61.72 115 ARG A O 1
ATOM 908 N N . SER A 1 116 ? -25.722 4.276 6.242 1.00 65.94 116 SER A N 1
ATOM 909 C CA . SER A 1 116 ? -24.279 4.487 6.058 1.00 65.94 116 SER A CA 1
ATOM 910 C C . SER A 1 116 ? -23.885 5.851 6.627 1.00 65.94 116 SER A C 1
ATOM 912 O O . SER A 1 116 ? -24.432 6.860 6.183 1.00 65.94 116 SER A O 1
ATOM 914 N N . PHE A 1 117 ? -22.929 5.900 7.554 1.00 77.69 117 PHE A N 1
ATOM 915 C CA . PHE A 1 117 ? -22.425 7.156 8.118 1.00 77.69 117 PHE A CA 1
ATOM 916 C C . PHE A 1 117 ? -21.112 7.560 7.450 1.00 77.69 117 PHE A C 1
ATOM 918 O O . PHE A 1 117 ? -20.230 6.725 7.231 1.00 77.69 117 PHE A O 1
ATOM 925 N N . ARG A 1 118 ? -20.983 8.842 7.106 1.00 82.12 118 ARG A N 1
ATOM 926 C CA . ARG A 1 118 ? -19.786 9.410 6.475 1.00 82.12 118 ARG A CA 1
ATOM 927 C C . ARG A 1 118 ? -19.518 10.798 7.049 1.00 82.12 118 ARG A C 1
ATOM 929 O O . ARG A 1 118 ? -20.460 11.492 7.421 1.00 82.12 118 ARG A O 1
ATOM 936 N N . VAL A 1 119 ? -18.249 11.185 7.113 1.00 82.19 119 VAL A N 1
ATOM 937 C CA . VAL A 1 119 ? -17.800 12.536 7.478 1.00 82.19 119 VAL A CA 1
ATOM 938 C C . VAL A 1 119 ? -17.167 13.170 6.254 1.00 82.19 119 VAL A C 1
ATOM 940 O O . VAL A 1 119 ? -16.309 12.556 5.623 1.00 82.19 119 VAL A O 1
ATOM 943 N N . ILE A 1 120 ? -17.585 14.391 5.933 1.00 82.31 120 ILE A N 1
ATOM 944 C CA . ILE A 1 120 ? -16.995 15.194 4.864 1.00 82.31 120 ILE A CA 1
ATOM 945 C C . ILE A 1 120 ? -16.121 16.259 5.524 1.00 82.31 120 ILE A C 1
ATOM 947 O O . ILE A 1 120 ? -16.603 17.021 6.361 1.00 82.31 120 ILE A O 1
ATOM 951 N N . LEU A 1 121 ? -14.837 16.288 5.171 1.00 76.81 121 LEU A N 1
ATOM 952 C CA . LEU A 1 121 ? -13.858 17.250 5.673 1.00 76.81 121 LEU A CA 1
ATOM 953 C C . LEU A 1 121 ? -13.140 17.889 4.482 1.00 76.81 121 LEU A C 1
ATOM 955 O O . LEU A 1 121 ? -12.223 17.296 3.914 1.00 76.81 121 LEU A O 1
ATOM 959 N N . GLY A 1 122 ? -13.576 19.089 4.096 1.00 80.19 122 GLY A N 1
ATOM 960 C CA . GLY A 1 122 ? -13.132 19.709 2.849 1.00 80.19 122 GLY A CA 1
ATOM 961 C C . GLY A 1 122 ? -13.533 18.855 1.644 1.00 80.19 122 GLY A C 1
ATOM 962 O O . GLY A 1 122 ? -14.712 18.578 1.444 1.00 80.19 122 GLY A O 1
ATOM 963 N N . ASP A 1 123 ? -12.544 18.415 0.870 1.00 77.75 123 ASP A N 1
ATOM 964 C CA . ASP A 1 123 ? -12.679 17.524 -0.289 1.00 77.75 123 ASP A CA 1
ATOM 965 C C . ASP A 1 123 ? -12.598 16.027 0.068 1.00 77.75 123 ASP A C 1
ATOM 967 O O . ASP A 1 123 ? -12.752 15.164 -0.799 1.00 77.75 123 ASP A O 1
ATOM 971 N N . ARG A 1 124 ? -12.350 15.691 1.340 1.00 66.69 124 ARG A N 1
ATOM 972 C CA . ARG A 1 124 ? -12.189 14.308 1.799 1.00 66.69 124 ARG A CA 1
ATOM 973 C C . ARG A 1 124 ? -13.506 13.745 2.306 1.00 66.69 124 ARG A C 1
ATOM 975 O O . ARG A 1 124 ? -14.148 14.327 3.178 1.00 66.69 124 ARG A O 1
ATOM 982 N N . GLU A 1 125 ? -13.840 12.546 1.847 1.00 73.69 125 GLU A N 1
ATOM 983 C CA . GLU A 1 125 ? -14.966 11.762 2.347 1.00 73.69 125 GLU A CA 1
ATOM 984 C C . GLU A 1 125 ? -14.454 10.565 3.159 1.00 73.69 125 GLU A C 1
ATOM 986 O O . GLU A 1 125 ? -13.672 9.748 2.674 1.00 73.69 125 GLU A O 1
ATOM 991 N N . ILE A 1 126 ? -14.869 10.467 4.423 1.00 76.88 126 ILE A N 1
ATOM 992 C CA . ILE A 1 126 ? -14.422 9.430 5.357 1.00 76.88 126 ILE A CA 1
ATOM 993 C C . ILE A 1 126 ? -15.617 8.567 5.752 1.00 76.88 126 ILE A C 1
ATOM 995 O O . ILE A 1 126 ? -16.542 9.008 6.431 1.00 76.88 126 ILE A O 1
ATOM 999 N N . SER A 1 127 ? -15.584 7.304 5.339 1.00 74.75 127 SER A N 1
ATOM 1000 C CA . SER A 1 127 ? -16.572 6.290 5.714 1.00 74.75 127 SER A CA 1
ATOM 1001 C C . SER A 1 127 ? -16.441 5.870 7.181 1.00 74.75 127 SER A C 1
ATOM 1003 O O . SER A 1 127 ? -15.379 5.397 7.588 1.00 74.75 127 SER A O 1
ATOM 1005 N N . LEU A 1 128 ? -17.538 5.917 7.940 1.00 79.38 128 LEU A N 1
ATOM 1006 C CA . LEU A 1 128 ? -17.584 5.434 9.320 1.00 79.38 128 LEU A CA 1
ATOM 1007 C C . LEU A 1 128 ? -18.226 4.043 9.395 1.00 79.38 128 LEU A C 1
ATOM 1009 O O . LEU A 1 128 ? -19.320 3.812 8.880 1.00 79.38 128 LEU A O 1
ATOM 1013 N N . GLY A 1 129 ? -17.525 3.108 10.038 1.00 72.50 129 GLY A N 1
ATOM 1014 C CA . GLY A 1 129 ? -18.068 1.803 10.436 1.00 72.50 129 GLY A CA 1
ATOM 1015 C C . GLY A 1 129 ? -18.563 1.820 11.883 1.00 72.50 129 GLY A C 1
ATOM 1016 O O . GLY A 1 129 ? -18.387 2.822 12.572 1.00 72.50 129 GLY A O 1
ATOM 1017 N N . ARG A 1 130 ? -19.131 0.707 12.368 1.00 78.06 130 ARG A N 1
ATOM 1018 C CA . ARG A 1 130 ? -19.451 0.537 13.798 1.00 78.06 130 ARG A CA 1
ATOM 1019 C C . ARG A 1 130 ? -18.220 0.789 14.680 1.00 78.06 130 ARG A C 1
ATOM 1021 O O . ARG A 1 130 ? -17.104 0.444 14.295 1.00 78.06 130 ARG A O 1
ATOM 1028 N N . GLY A 1 131 ? -18.439 1.357 15.863 1.00 81.00 131 GLY A N 1
ATOM 1029 C CA . GLY A 1 131 ? -17.394 1.689 16.833 1.00 81.00 131 GLY A CA 1
ATOM 1030 C C . GLY A 1 131 ? -17.102 3.186 16.944 1.00 81.00 131 GLY A C 1
ATOM 1031 O O . GLY A 1 131 ? -17.800 4.022 16.371 1.00 81.00 131 GLY A O 1
ATOM 1032 N N . ALA A 1 132 ? -16.080 3.514 17.736 1.00 84.56 132 ALA A N 1
ATOM 1033 C CA . ALA A 1 132 ? -15.677 4.883 18.036 1.00 84.56 132 ALA A CA 1
ATOM 1034 C C . ALA A 1 132 ? -14.584 5.383 17.079 1.00 84.56 132 ALA A C 1
ATOM 1036 O O . ALA A 1 132 ? -13.540 4.753 16.927 1.00 84.56 132 ALA A O 1
ATOM 1037 N N . HIS A 1 133 ? -14.803 6.561 16.502 1.00 86.50 133 HIS A N 1
ATOM 1038 C CA . HIS A 1 133 ? -13.894 7.263 15.600 1.00 86.50 133 HIS A CA 1
ATOM 1039 C C . HIS A 1 133 ? -13.512 8.593 16.231 1.00 86.50 133 HIS A C 1
ATOM 1041 O O . HIS A 1 133 ? -14.361 9.458 16.446 1.00 86.50 133 HIS A O 1
ATOM 1047 N N . LEU A 1 134 ? -12.235 8.745 16.560 1.00 86.38 134 LEU A N 1
ATOM 1048 C CA . LEU A 1 134 ? -11.727 9.959 17.184 1.00 86.38 134 LEU A CA 1
ATOM 1049 C C . LEU A 1 134 ? -11.438 11.022 16.121 1.00 86.38 134 LEU A C 1
ATOM 1051 O O . LEU A 1 134 ? -10.748 10.731 15.140 1.00 86.38 134 LEU A O 1
ATOM 1055 N N . LEU A 1 135 ? -11.942 12.234 16.346 1.00 88.25 135 LEU A N 1
ATOM 1056 C CA . LEU A 1 135 ? -11.590 13.450 15.625 1.00 88.25 135 LEU A CA 1
ATOM 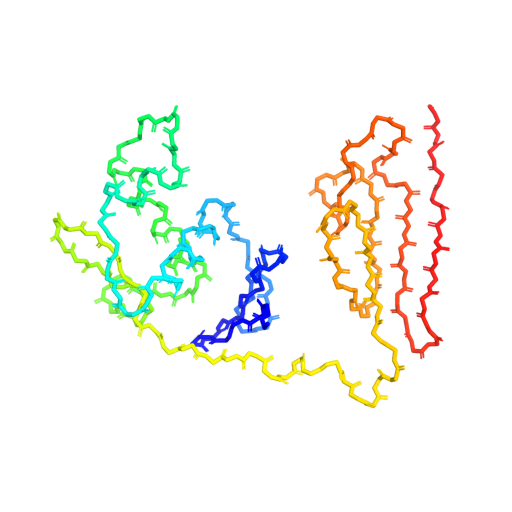1057 C C . LEU A 1 135 ? -10.550 14.245 16.407 1.00 88.25 135 LEU A C 1
ATOM 1059 O O . LEU A 1 135 ? -10.707 14.494 17.604 1.00 88.25 135 LEU A O 1
ATOM 1063 N N . GLY A 1 136 ? -9.530 14.725 15.708 1.00 87.31 136 GLY A N 1
ATOM 1064 C CA . GLY A 1 136 ? -8.629 15.725 16.261 1.00 87.31 136 GLY A CA 1
ATOM 1065 C C . GLY A 1 136 ? -7.305 15.824 15.527 1.00 87.31 136 GLY A C 1
ATOM 1066 O O . GLY A 1 136 ? -7.094 15.205 14.485 1.00 87.31 136 GLY A O 1
ATOM 1067 N N . ARG A 1 137 ? -6.387 16.584 16.123 1.00 83.50 137 ARG A N 1
ATOM 1068 C CA . ARG A 1 137 ? -5.030 16.808 15.604 1.00 83.50 137 ARG A CA 1
ATOM 1069 C C . ARG A 1 137 ? -4.026 15.727 16.033 1.00 83.50 137 ARG A C 1
ATOM 1071 O O . ARG A 1 137 ? -2.830 15.837 15.782 1.00 83.50 137 ARG A O 1
ATOM 1078 N N . ALA A 1 138 ? -4.457 14.686 16.749 1.00 76.25 138 ALA A N 1
ATOM 1079 C CA . ALA A 1 138 ? -3.575 13.565 17.061 1.00 76.25 138 ALA A CA 1
ATOM 1080 C C . ALA A 1 138 ? -3.343 12.705 15.813 1.00 76.25 138 ALA A C 1
ATOM 1082 O O . ALA A 1 138 ? -4.288 12.296 15.149 1.00 76.25 138 ALA A O 1
ATOM 1083 N N . ASN A 1 139 ? -2.092 12.315 15.563 1.00 56.91 139 ASN A N 1
ATOM 1084 C CA . ASN A 1 139 ? -1.719 11.451 14.432 1.00 56.91 139 ASN A CA 1
ATOM 1085 C C . ASN A 1 139 ? -2.334 10.027 14.506 1.00 56.91 139 ASN A C 1
ATOM 1087 O O . ASN A 1 139 ? -2.215 9.236 13.580 1.00 56.91 139 ASN A O 1
ATOM 1091 N N . LYS A 1 140 ? -2.980 9.683 15.631 1.00 62.56 140 LYS A N 1
ATOM 1092 C CA . LYS A 1 140 ? -3.736 8.436 15.844 1.00 62.56 140 LYS A CA 1
ATOM 1093 C C . LYS A 1 140 ? -5.258 8.614 15.721 1.00 62.56 140 LYS A C 1
ATOM 1095 O O . LYS A 1 140 ? -5.991 7.652 15.935 1.00 62.56 140 LYS A O 1
ATOM 1100 N N . ALA A 1 141 ? -5.743 9.823 15.443 1.00 64.94 141 ALA A N 1
ATOM 1101 C CA . ALA A 1 141 ? -7.162 10.068 15.229 1.00 64.94 141 ALA A CA 1
ATOM 1102 C C . ALA A 1 141 ? -7.610 9.382 13.932 1.00 64.94 141 ALA A C 1
ATOM 1104 O O . ALA A 1 141 ? -6.968 9.530 12.893 1.00 64.94 141 ALA A O 1
ATOM 1105 N N . ALA A 1 142 ? -8.724 8.648 13.990 1.00 68.00 142 ALA A N 1
ATOM 1106 C CA . ALA A 1 142 ? -9.328 8.038 12.804 1.00 68.00 142 ALA A CA 1
ATOM 1107 C C . ALA A 1 142 ? -9.727 9.108 11.770 1.00 68.00 142 ALA A C 1
ATOM 1109 O O . ALA A 1 142 ? -9.744 8.851 10.568 1.00 68.00 142 ALA A O 1
ATOM 1110 N N . ILE A 1 143 ? -10.028 10.318 12.250 1.00 80.69 143 ILE A N 1
ATOM 1111 C CA . ILE A 1 143 ? -10.370 11.486 11.449 1.00 80.69 143 ILE A CA 1
ATOM 1112 C C . ILE A 1 143 ? -9.445 12.631 11.876 1.00 80.69 143 ILE A C 1
ATOM 1114 O O . ILE A 1 143 ? -9.671 13.317 12.874 1.00 80.69 143 ILE A O 1
ATOM 1118 N N . PHE A 1 144 ? -8.363 12.806 11.124 1.00 80.56 144 PHE A N 1
ATOM 1119 C CA . PHE A 1 144 ? -7.369 13.840 11.390 1.00 80.56 144 PHE A CA 1
ATOM 1120 C C . PHE A 1 144 ? -7.801 15.196 10.822 1.00 80.56 144 PHE A C 1
ATOM 1122 O O . PHE A 1 144 ? -8.094 15.293 9.626 1.00 80.56 144 PHE A O 1
ATOM 1129 N N . VAL A 1 145 ? -7.786 16.225 11.673 1.00 80.81 145 VAL A N 1
ATOM 1130 C CA . VAL A 1 145 ? -8.050 17.621 11.302 1.00 80.81 145 VAL A CA 1
ATOM 1131 C C . VAL A 1 145 ? -6.820 18.459 11.646 1.00 80.81 145 VAL A C 1
ATOM 1133 O O . VAL A 1 145 ? -6.437 18.551 12.814 1.00 80.81 145 VAL A O 1
ATOM 1136 N N . ASP A 1 146 ? -6.200 19.043 10.621 1.00 78.69 146 ASP A N 1
ATOM 1137 C CA . ASP A 1 146 ? -4.990 19.860 10.748 1.00 78.69 146 ASP A CA 1
ATOM 1138 C C . ASP A 1 146 ? -5.340 21.340 10.915 1.00 78.69 146 ASP A C 1
ATOM 1140 O O . ASP A 1 146 ? -5.105 22.164 10.035 1.00 78.69 146 ASP A O 1
ATOM 1144 N N . ASP A 1 147 ? -5.987 21.656 12.032 1.00 78.44 147 ASP A N 1
ATOM 1145 C CA . ASP A 1 147 ? -6.393 23.017 12.368 1.00 78.44 147 ASP A CA 1
ATOM 1146 C C . ASP A 1 147 ? -5.969 23.328 13.807 1.00 78.44 147 ASP A C 1
ATOM 1148 O O . ASP A 1 147 ? -6.138 22.515 14.720 1.00 78.44 147 ASP A O 1
ATOM 1152 N N . THR A 1 148 ? -5.371 24.500 14.018 1.00 78.56 148 THR A N 1
ATOM 1153 C CA . THR A 1 148 ? -4.872 24.929 15.331 1.00 78.56 148 THR A CA 1
ATOM 1154 C C . THR A 1 148 ? -5.983 25.176 16.350 1.00 78.56 148 THR A C 1
ATOM 1156 O O . THR A 1 148 ? -5.723 25.079 17.546 1.00 78.56 148 THR A O 1
ATOM 1159 N N . GLY A 1 149 ? -7.210 25.446 15.898 1.00 82.00 149 GLY A N 1
ATOM 1160 C CA . GLY A 1 149 ? -8.409 25.509 16.734 1.00 82.00 149 GLY A CA 1
ATOM 1161 C C . GLY A 1 149 ? -8.941 24.135 17.152 1.00 82.00 149 GLY A C 1
ATOM 1162 O O . GLY A 1 149 ? -9.847 24.058 17.980 1.00 82.00 149 GLY A O 1
ATOM 1163 N N . VAL A 1 150 ? -8.376 23.043 16.625 1.00 82.56 150 VAL A N 1
ATOM 1164 C CA . VAL A 1 150 ? -8.814 21.674 16.907 1.00 82.56 150 VAL A CA 1
ATOM 1165 C C . VAL A 1 150 ? -7.856 20.975 17.873 1.00 82.56 150 VAL A C 1
ATOM 1167 O O . VAL A 1 150 ? -6.646 20.845 17.663 1.00 82.56 150 VAL A O 1
ATOM 1170 N N . SER A 1 151 ? -8.419 20.470 18.968 1.00 83.75 151 SER A N 1
ATOM 1171 C CA . SER A 1 151 ? -7.677 19.756 20.009 1.00 83.75 151 SER A CA 1
ATOM 1172 C C . SER A 1 151 ? -7.147 18.402 19.514 1.00 83.75 151 SER A C 1
ATOM 1174 O O . SER A 1 151 ? -7.603 17.839 18.518 1.00 83.75 151 SER A O 1
ATOM 1176 N N . ARG A 1 152 ? -6.187 17.815 20.245 1.00 81.69 152 ARG A N 1
ATOM 1177 C CA . ARG A 1 152 ? -5.637 16.483 19.912 1.00 81.69 152 ARG A CA 1
ATOM 1178 C C . ARG A 1 152 ? -6.720 15.399 19.855 1.00 81.69 152 ARG A C 1
ATOM 1180 O O . ARG A 1 152 ? -6.677 14.555 18.965 1.00 81.69 152 ARG A O 1
ATOM 1187 N N . HIS A 1 153 ? -7.681 15.463 20.771 1.00 86.44 153 HIS A N 1
ATOM 1188 C CA . HIS A 1 153 ? -8.851 14.590 20.857 1.00 86.44 153 HIS A CA 1
ATOM 1189 C C . HIS A 1 153 ? -10.093 15.476 20.985 1.00 86.44 153 HIS A C 1
ATOM 1191 O O . HIS A 1 153 ? -10.635 15.622 22.070 1.00 86.44 153 HIS A O 1
ATOM 1197 N N . HIS A 1 154 ? -10.458 16.169 19.912 1.00 86.56 154 HIS A N 1
ATOM 1198 C CA . HIS A 1 154 ? -11.472 17.221 19.959 1.00 86.56 154 HIS A CA 1
ATOM 1199 C C . HIS A 1 154 ? -12.888 16.657 20.067 1.00 86.56 154 HIS A C 1
ATOM 1201 O O . HIS A 1 154 ? -13.685 17.120 20.869 1.00 86.56 154 HIS A O 1
ATOM 1207 N N . ALA A 1 155 ? -13.191 15.616 19.297 1.00 89.31 155 ALA A N 1
ATOM 1208 C CA . ALA A 1 155 ? -14.511 15.005 19.307 1.00 89.31 155 ALA A CA 1
ATOM 1209 C C . ALA A 1 155 ? -14.424 13.504 19.039 1.00 89.31 155 ALA A C 1
ATOM 1211 O O . ALA A 1 155 ? -13.409 12.987 18.568 1.00 89.31 155 ALA A O 1
ATOM 1212 N N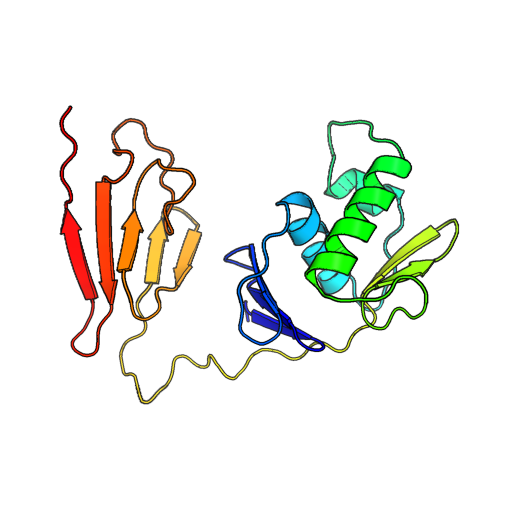 . ARG A 1 156 ? -15.508 12.790 19.315 1.00 90.88 156 ARG A N 1
ATOM 1213 C CA . ARG A 1 156 ? -15.663 11.368 19.016 1.00 90.88 156 ARG A CA 1
ATOM 1214 C C . ARG A 1 156 ? -16.995 11.137 18.329 1.00 90.88 156 ARG A C 1
ATOM 1216 O O . ARG A 1 156 ? -18.031 11.586 18.806 1.00 90.88 156 ARG A O 1
ATOM 1223 N N . ILE A 1 157 ? -16.970 10.371 17.244 1.00 90.31 157 ILE A N 1
ATOM 1224 C CA . ILE A 1 157 ? -18.178 9.837 16.618 1.00 90.31 157 ILE A CA 1
ATOM 1225 C C . ILE A 1 157 ? -18.266 8.355 16.945 1.00 90.31 157 ILE A C 1
ATOM 1227 O O . ILE A 1 157 ? -17.361 7.594 16.620 1.00 90.31 157 ILE A O 1
ATOM 1231 N N . THR A 1 158 ? -19.352 7.935 17.582 1.00 88.12 158 THR A N 1
ATOM 1232 C CA . THR A 1 158 ? -19.628 6.524 17.867 1.00 88.12 158 THR A CA 1
ATOM 1233 C C . THR A 1 158 ? -20.774 6.051 16.995 1.00 88.12 158 THR A C 1
ATOM 1235 O O . THR A 1 158 ? -21.834 6.670 16.995 1.00 88.12 158 THR A O 1
ATOM 1238 N N . ILE A 1 159 ? -20.554 4.968 16.254 1.00 86.12 159 ILE A N 1
ATOM 1239 C CA . ILE A 1 159 ? -21.577 4.322 15.433 1.00 86.12 159 ILE A CA 1
ATOM 1240 C C . ILE A 1 159 ? -21.988 3.010 16.099 1.00 86.12 159 ILE A C 1
ATOM 1242 O O . ILE A 1 159 ? -21.150 2.122 16.287 1.00 86.12 159 ILE A O 1
ATOM 1246 N N . ASP A 1 160 ? -23.268 2.876 16.422 1.00 81.56 160 ASP A N 1
ATOM 1247 C CA . ASP A 1 160 ? -23.858 1.671 17.006 1.00 81.56 160 ASP A CA 1
ATOM 1248 C C . ASP A 1 160 ? -25.086 1.196 16.204 1.00 81.56 160 ASP A C 1
ATOM 1250 O O . ASP A 1 160 ? -25.267 1.559 15.040 1.00 81.56 160 ASP A O 1
ATOM 1254 N N . GLU A 1 161 ? -25.895 0.309 16.788 1.00 74.12 161 GLU A N 1
ATOM 1255 C CA . GLU A 1 161 ? -27.098 -0.230 16.139 1.00 74.12 161 GLU A CA 1
ATOM 1256 C C . GLU A 1 161 ? -28.229 0.805 16.006 1.00 74.12 161 GLU A C 1
ATOM 1258 O O . GLU A 1 161 ? -29.095 0.664 15.145 1.00 74.12 161 GLU A O 1
ATOM 1263 N N . HIS A 1 162 ? -28.213 1.852 16.833 1.00 76.62 162 HIS A N 1
ATOM 1264 C CA . HIS A 1 162 ? -29.254 2.874 16.933 1.00 76.62 162 HIS A CA 1
ATOM 1265 C C . HIS A 1 162 ? -28.923 4.117 16.095 1.00 76.62 162 HIS A C 1
ATOM 1267 O O . HIS A 1 162 ? -29.827 4.828 15.640 1.00 76.62 162 HIS A O 1
ATOM 1273 N N . GLY A 1 163 ? -27.641 4.364 15.819 1.00 80.00 163 GLY A N 1
ATOM 1274 C CA . GLY A 1 163 ? -27.205 5.378 14.868 1.00 80.00 163 GLY A CA 1
ATOM 1275 C C . GLY A 1 163 ? -25.805 5.917 15.138 1.00 80.00 163 GLY A C 1
ATOM 1276 O O . GLY A 1 163 ? -24.908 5.188 15.551 1.00 80.00 163 GLY A O 1
ATOM 1277 N N . ALA A 1 164 ? -25.618 7.207 14.855 1.00 86.62 164 ALA A N 1
ATOM 1278 C CA . ALA A 1 164 ? -24.382 7.927 15.127 1.00 86.62 164 ALA A CA 1
ATOM 1279 C C . ALA A 1 164 ? -24.571 8.881 16.305 1.00 86.62 164 ALA A C 1
ATOM 1281 O O . ALA A 1 164 ? -25.502 9.686 16.313 1.00 86.62 164 ALA A O 1
ATOM 1282 N N . LYS A 1 165 ? -23.645 8.835 17.259 1.00 89.31 165 LYS A N 1
ATOM 1283 C CA . LYS A 1 165 ? -23.524 9.806 18.344 1.00 89.31 165 LYS A CA 1
ATOM 1284 C C . LYS A 1 165 ? -22.246 10.611 18.151 1.00 89.31 165 LYS A C 1
ATOM 1286 O O . LYS A 1 165 ? -21.166 10.027 18.097 1.00 89.31 165 LYS A O 1
ATOM 1291 N N . LEU A 1 166 ? -22.372 11.932 18.064 1.00 90.06 166 LEU A N 1
ATOM 1292 C CA . LEU A 1 166 ? -21.250 12.865 18.126 1.00 90.06 166 LEU A CA 1
ATOM 1293 C C . LEU A 1 166 ? -21.114 13.367 19.563 1.00 90.06 166 LEU A C 1
ATOM 1295 O O . LEU A 1 166 ? -22.096 13.772 20.182 1.00 90.06 166 LEU A O 1
ATOM 1299 N N . GLU A 1 167 ? -19.901 13.324 20.083 1.00 90.00 167 GLU A N 1
ATOM 1300 C CA . GLU A 1 167 ? -19.553 13.807 21.409 1.00 90.00 167 GLU A CA 1
ATOM 1301 C C . GLU A 1 167 ? -18.379 14.771 21.280 1.00 90.00 167 GLU A C 1
ATOM 1303 O O . GLU A 1 167 ? -17.343 14.417 20.713 1.00 90.00 167 GLU A O 1
ATOM 1308 N N . ASP A 1 168 ? -18.556 15.984 21.793 1.00 90.56 168 ASP A N 1
ATOM 1309 C CA . ASP A 1 168 ? -17.461 16.918 22.023 1.00 90.56 168 ASP A CA 1
ATOM 1310 C C . ASP A 1 168 ? -16.687 16.435 23.253 1.00 90.56 168 ASP A C 1
ATOM 1312 O O . ASP A 1 168 ? -17.264 16.241 24.325 1.00 90.56 168 ASP A O 1
ATOM 1316 N N . LEU A 1 169 ? -15.395 16.166 23.080 1.00 85.56 169 LEU A N 1
ATOM 1317 C CA . LEU A 1 169 ? -14.538 15.688 24.162 1.00 85.56 169 LEU A CA 1
ATOM 1318 C C . LEU A 1 169 ? -13.897 16.840 24.942 1.00 85.56 169 LEU A C 1
ATOM 1320 O O . LEU A 1 169 ? -13.228 16.581 25.942 1.00 85.56 169 LEU A O 1
ATOM 1324 N N . GLY A 1 170 ? -14.128 18.083 24.513 1.00 66.06 170 GLY A N 1
ATOM 1325 C CA . GLY A 1 170 ? -13.603 19.284 25.133 1.00 66.06 170 GLY A CA 1
ATOM 1326 C C . GLY A 1 170 ? -12.097 19.432 24.926 1.00 66.06 170 GLY A C 1
ATOM 1327 O O . GLY A 1 170 ? -11.283 18.575 25.276 1.00 66.06 170 GLY A O 1
ATOM 1328 N N . GLY A 1 171 ? -11.694 20.580 24.393 1.00 55.12 171 GLY A N 1
ATOM 1329 C CA . GLY A 1 171 ? -10.333 21.070 24.550 1.00 55.12 171 GLY A CA 1
ATOM 1330 C C . GLY A 1 171 ? -10.238 21.874 25.838 1.00 55.12 171 GLY A C 1
ATOM 1331 O O . GLY A 1 171 ? -10.815 22.953 25.912 1.00 55.12 171 GLY A O 1
ATOM 1332 N N . VAL A 1 172 ? -9.490 21.396 26.835 1.00 48.25 172 VAL A N 1
ATOM 1333 C CA . VAL A 1 172 ? -8.875 22.342 27.777 1.00 48.25 172 VAL A CA 1
ATOM 1334 C C . VAL A 1 172 ? -7.906 23.169 26.932 1.00 48.25 172 VAL A C 1
ATOM 1336 O O . VAL A 1 172 ? -7.028 22.587 26.285 1.00 48.25 172 VAL A O 1
ATOM 1339 N N . GLY A 1 173 ? -8.167 24.475 26.845 1.00 46.00 173 GLY A N 1
ATOM 1340 C CA . GLY A 1 173 ? -7.273 25.446 26.211 1.00 46.00 173 GLY A CA 1
ATOM 1341 C C . GLY A 1 173 ? -5.879 25.432 26.820 1.00 46.00 173 GLY A C 1
ATOM 1342 O O . GLY A 1 173 ? -5.755 25.056 28.009 1.00 46.00 173 GLY A O 1
#